Protein AF-A0A2V9WU37-F1 (afdb_monomer_lite)

Foldseek 3Di:
DLVVLVVLCVVPVPQEFEWEQDPVGIDTPGDHDPQKYWYSFDAPDAPTATKIKGLCVQVVVCVVVLPQHGPRPDKMKMFGRRQHWHQDQLENPDPHHPTHGDDRMDIDDLDDCVVVVAACDDDPDDDHDGHHSVRDRD

Structure (mmCIF, N/CA/C/O backbone):
data_AF-A0A2V9WU37-F1
#
_entry.id   AF-A0A2V9WU37-F1
#
loop_
_atom_site.group_PDB
_atom_site.id
_atom_site.type_symbol
_atom_site.label_atom_id
_atom_site.label_alt_id
_atom_site.label_comp_id
_atom_site.label_asym_id
_atom_site.label_entity_id
_atom_site.label_seq_id
_atom_site.pdbx_PDB_ins_code
_atom_site.Cartn_x
_atom_site.Cartn_y
_atom_site.Cartn_z
_atom_site.occupancy
_atom_site.B_iso_or_equiv
_atom_site.auth_seq_id
_atom_site.auth_comp_id
_atom_site.auth_asym_id
_atom_site.auth_atom_id
_atom_site.pdbx_PDB_model_num
ATOM 1 N N . MET A 1 1 ? 12.860 -7.307 -14.322 1.00 69.19 1 MET A N 1
ATOM 2 C CA . MET A 1 1 ? 12.337 -6.868 -13.008 1.00 69.19 1 MET A CA 1
ATOM 3 C C . MET A 1 1 ? 10.925 -7.401 -12.757 1.00 69.19 1 MET A C 1
ATOM 5 O O . MET A 1 1 ? 10.748 -8.103 -11.774 1.00 69.19 1 MET A O 1
ATOM 9 N N . ARG A 1 2 ? 9.961 -7.225 -13.674 1.00 77.00 2 ARG A N 1
ATOM 10 C CA . ARG A 1 2 ? 8.578 -7.731 -13.512 1.00 77.00 2 ARG A CA 1
ATOM 11 C C . ARG A 1 2 ? 8.435 -9.244 -13.305 1.00 77.00 2 ARG A C 1
ATOM 13 O O . ARG A 1 2 ? 7.750 -9.701 -12.400 1.00 77.00 2 ARG A O 1
ATOM 20 N N . GLN A 1 3 ? 9.127 -10.045 -14.121 1.00 78.81 3 GLN A N 1
ATOM 21 C CA . GLN A 1 3 ? 9.120 -11.510 -13.974 1.00 78.81 3 GLN A CA 1
ATOM 22 C C . GLN A 1 3 ? 9.649 -11.967 -12.607 1.00 78.81 3 GLN A C 1
ATOM 24 O O . GLN A 1 3 ? 9.182 -12.975 -12.086 1.00 78.81 3 GLN A O 1
ATOM 29 N N . ALA A 1 4 ? 10.581 -11.214 -12.013 1.00 78.88 4 ALA A N 1
ATOM 30 C CA . ALA A 1 4 ? 11.063 -11.493 -10.666 1.00 78.88 4 ALA A CA 1
ATOM 31 C C . ALA A 1 4 ? 9.975 -11.208 -9.618 1.00 78.88 4 ALA A C 1
ATOM 33 O O . ALA A 1 4 ? 9.787 -12.027 -8.727 1.00 78.88 4 ALA A O 1
ATOM 34 N N . GLY A 1 5 ? 9.196 -10.128 -9.772 1.00 80.81 5 GLY A N 1
ATOM 35 C CA . GLY A 1 5 ? 8.044 -9.831 -8.906 1.00 80.81 5 GLY A CA 1
ATOM 36 C C . GLY A 1 5 ? 6.979 -10.931 -8.943 1.00 80.81 5 GLY A C 1
ATOM 37 O O . GLY A 1 5 ? 6.536 -11.420 -7.906 1.00 80.81 5 GLY A O 1
ATOM 38 N N . LEU A 1 6 ? 6.666 -11.443 -10.137 1.00 84.12 6 LEU A N 1
ATOM 39 C CA . LEU A 1 6 ? 5.795 -12.618 -10.283 1.00 84.12 6 LEU A CA 1
ATOM 40 C C . LEU A 1 6 ? 6.365 -13.881 -9.620 1.00 84.12 6 LEU A C 1
ATOM 42 O O . LEU A 1 6 ? 5.595 -14.702 -9.124 1.00 84.12 6 LEU A O 1
ATOM 46 N N . GLY A 1 7 ? 7.689 -14.053 -9.625 1.00 85.94 7 GLY A N 1
ATOM 47 C CA . GLY A 1 7 ? 8.368 -15.136 -8.911 1.00 85.94 7 GLY A CA 1
ATOM 48 C C . GLY A 1 7 ? 8.170 -15.035 -7.398 1.00 85.94 7 GLY A C 1
ATOM 49 O O . GLY A 1 7 ? 7.711 -15.994 -6.785 1.00 85.94 7 GLY A O 1
ATOM 50 N N . VAL A 1 8 ? 8.407 -13.850 -6.831 1.00 85.75 8 VAL A N 1
ATOM 51 C CA . VAL A 1 8 ? 8.208 -13.543 -5.403 1.00 85.75 8 VAL A CA 1
ATOM 52 C C . VAL A 1 8 ? 6.767 -13.843 -4.967 1.00 85.75 8 VAL A C 1
ATOM 54 O O . VAL A 1 8 ? 6.537 -14.517 -3.964 1.00 85.75 8 VAL A O 1
ATOM 57 N N . LEU A 1 9 ? 5.769 -13.430 -5.757 1.00 88.56 9 LEU A N 1
ATOM 58 C CA . LEU A 1 9 ? 4.362 -13.705 -5.441 1.00 88.56 9 LEU A CA 1
ATOM 59 C C . LEU A 1 9 ? 3.998 -15.191 -5.464 1.00 88.56 9 LEU A C 1
ATOM 61 O O . LEU A 1 9 ? 3.124 -15.620 -4.711 1.00 88.56 9 LEU A O 1
ATOM 65 N N . ARG A 1 10 ? 4.631 -15.998 -6.321 1.00 86.88 10 ARG A N 1
ATOM 66 C CA . ARG A 1 10 ? 4.382 -17.449 -6.339 1.00 86.88 10 ARG A CA 1
ATOM 67 C C . ARG A 1 10 ? 4.840 -18.120 -5.048 1.00 86.88 10 ARG A C 1
ATOM 69 O O . ARG A 1 10 ? 4.216 -19.093 -4.641 1.00 86.88 10 ARG A O 1
ATOM 76 N N . GLU A 1 11 ? 5.888 -17.600 -4.420 1.00 85.88 11 GLU A N 1
ATOM 77 C CA . GLU A 1 11 ? 6.447 -18.151 -3.186 1.00 85.88 11 GLU A CA 1
ATOM 78 C C . GLU A 1 11 ? 5.701 -17.662 -1.935 1.00 85.88 11 GLU A C 1
ATOM 80 O O . GLU A 1 11 ? 5.489 -18.436 -1.002 1.00 85.88 11 GLU A O 1
ATOM 85 N N . HIS A 1 12 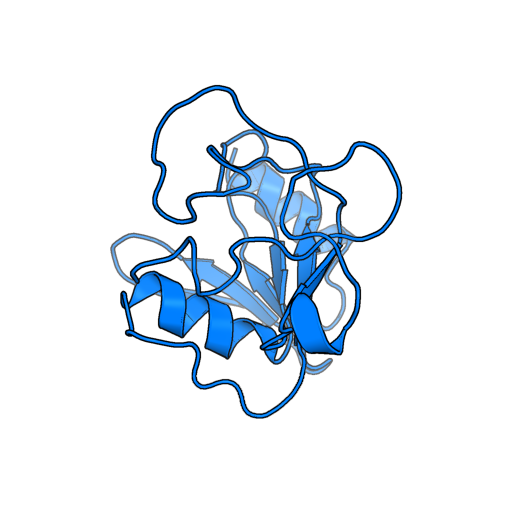? 5.252 -16.401 -1.925 1.00 86.00 12 HIS A N 1
ATOM 86 C CA . HIS A 1 12 ? 4.801 -15.741 -0.693 1.00 86.00 12 HIS A CA 1
ATOM 87 C C . HIS A 1 12 ? 3.317 -15.341 -0.651 1.00 86.00 12 HIS A C 1
ATOM 89 O O . HIS A 1 12 ? 2.834 -14.935 0.402 1.00 86.00 12 HIS A O 1
ATOM 95 N N . ALA A 1 13 ? 2.564 -15.471 -1.750 1.00 90.75 13 ALA A N 1
ATOM 96 C CA . ALA A 1 13 ? 1.164 -15.026 -1.835 1.00 90.75 13 ALA A CA 1
ATOM 97 C C . ALA A 1 13 ? 0.158 -16.186 -1.982 1.00 90.75 13 ALA A C 1
ATOM 99 O O . ALA A 1 13 ? -0.804 -16.101 -2.756 1.00 90.75 13 ALA A O 1
ATOM 100 N N . SER A 1 14 ? 0.380 -17.298 -1.276 1.00 93.62 14 SER A N 1
ATOM 101 C CA . SER A 1 14 ? -0.522 -18.459 -1.320 1.00 93.62 14 SER A CA 1
ATOM 102 C C . SER A 1 14 ? -1.956 -18.076 -0.925 1.00 93.62 14 SER A C 1
ATOM 104 O O . SER A 1 14 ? -2.168 -17.397 0.077 1.00 93.62 14 SER A O 1
ATOM 106 N N . GLY A 1 15 ? -2.941 -18.478 -1.736 1.00 95.06 15 GLY A N 1
ATOM 107 C CA . GLY A 1 15 ? -4.365 -18.168 -1.531 1.00 95.06 15 GLY A CA 1
ATOM 108 C C . GLY A 1 15 ? -4.790 -16.728 -1.854 1.00 95.06 15 GLY A C 1
ATOM 109 O O . GLY A 1 15 ? -5.985 -16.458 -1.922 1.00 95.06 15 GLY A O 1
ATOM 110 N N . ALA A 1 16 ? -3.854 -15.804 -2.098 1.00 96.94 16 ALA A N 1
ATOM 111 C CA . ALA A 1 16 ? -4.174 -14.415 -2.441 1.00 96.94 16 ALA A CA 1
ATOM 112 C C . ALA A 1 16 ? -4.514 -14.260 -3.922 1.00 96.94 16 ALA A C 1
ATOM 114 O O . ALA A 1 16 ? -3.944 -14.954 -4.767 1.00 96.94 16 ALA A O 1
ATOM 115 N N . LYS A 1 17 ? -5.398 -13.319 -4.260 1.00 97.38 17 LYS A N 1
ATOM 116 C CA . LYS A 1 17 ? -5.596 -12.899 -5.652 1.00 97.38 17 LYS A CA 1
ATOM 117 C C . LYS A 1 17 ? -4.324 -12.200 -6.126 1.00 97.38 17 LYS A C 1
ATOM 119 O O . LYS A 1 17 ? -3.763 -11.399 -5.391 1.00 97.38 17 LYS A O 1
ATOM 124 N N . VAL A 1 18 ? -3.870 -12.474 -7.345 1.00 95.69 18 VAL A N 1
ATOM 125 C CA . VAL A 1 18 ? -2.727 -11.780 -7.952 1.00 95.69 18 VAL A CA 1
ATOM 126 C C . VAL A 1 18 ? -3.190 -10.988 -9.154 1.00 95.69 18 VAL A C 1
ATOM 128 O O . VAL A 1 18 ? -3.838 -11.526 -10.056 1.00 95.69 18 VAL A O 1
ATOM 131 N N . VAL A 1 19 ? -2.808 -9.719 -9.173 1.00 94.06 19 VAL A N 1
ATOM 132 C CA . VAL A 1 19 ? -3.090 -8.780 -10.247 1.00 94.06 19 VAL A CA 1
ATOM 133 C C . VAL A 1 19 ? -1.805 -8.161 -10.780 1.00 94.06 19 VAL A C 1
ATOM 135 O O . VAL A 1 19 ? -0.767 -8.112 -10.118 1.00 94.06 19 VAL A O 1
ATOM 138 N N . ASP A 1 20 ? -1.902 -7.681 -12.003 1.00 90.12 20 ASP A N 1
ATOM 139 C CA . ASP A 1 20 ? -0.952 -6.777 -12.620 1.00 90.12 20 ASP A CA 1
ATOM 140 C C . ASP A 1 20 ? -1.621 -5.427 -12.821 1.00 90.12 20 ASP A C 1
ATOM 142 O O . ASP A 1 20 ? -2.800 -5.388 -13.174 1.00 90.12 20 ASP A O 1
ATOM 146 N N . MET A 1 21 ? -0.883 -4.344 -12.611 1.00 84.19 21 MET A N 1
ATOM 147 C CA . MET A 1 21 ? -1.347 -2.996 -12.913 1.00 84.19 21 MET A CA 1
ATOM 148 C C . MET A 1 21 ? -0.360 -2.342 -13.870 1.00 84.19 21 MET A C 1
ATOM 150 O O . MET A 1 21 ? 0.845 -2.366 -13.633 1.00 84.19 21 MET A O 1
ATOM 154 N N . ASP A 1 22 ? -0.887 -1.782 -14.952 1.00 80.00 22 ASP A N 1
ATOM 155 C CA . ASP A 1 22 ? -0.150 -0.970 -15.912 1.00 80.00 22 ASP A CA 1
ATOM 156 C C . ASP A 1 22 ? -1.004 0.233 -16.350 1.00 80.00 22 ASP A C 1
ATOM 158 O O . ASP A 1 22 ? -2.121 0.439 -15.863 1.00 80.00 22 ASP A O 1
ATOM 162 N N . ASP A 1 23 ? -0.500 1.020 -17.301 1.00 76.06 23 ASP A N 1
ATOM 163 C CA . ASP A 1 23 ? -1.197 2.193 -17.847 1.00 76.06 23 ASP A CA 1
ATOM 164 C C . ASP A 1 23 ? -2.562 1.865 -18.488 1.00 76.06 23 ASP A C 1
ATOM 166 O O . ASP A 1 23 ? -3.369 2.762 -18.740 1.00 76.06 23 ASP A O 1
ATOM 170 N N . LYS A 1 24 ? -2.837 0.590 -18.793 1.00 79.38 24 LYS A N 1
ATOM 171 C CA . LYS A 1 24 ? -4.099 0.116 -19.383 1.00 79.38 24 LYS A CA 1
ATOM 172 C C . LYS A 1 24 ? -5.086 -0.371 -18.323 1.00 79.38 24 LYS A C 1
ATOM 174 O O . LYS A 1 24 ? -6.239 -0.646 -18.661 1.00 79.38 24 LYS A O 1
ATOM 179 N N . GLY A 1 25 ? -4.662 -0.455 -17.065 1.00 82.38 25 GLY A N 1
ATOM 180 C CA . GLY A 1 25 ? -5.485 -0.817 -15.921 1.00 82.38 25 GLY A CA 1
ATOM 181 C C . GLY A 1 25 ? -5.045 -2.115 -15.249 1.00 82.38 25 GLY A C 1
ATOM 182 O O . GLY A 1 25 ? -3.897 -2.542 -15.328 1.00 82.38 25 GLY A O 1
ATOM 183 N N . MET A 1 26 ? -5.981 -2.735 -14.531 1.00 88.12 26 MET A N 1
ATOM 184 C CA . MET A 1 26 ? -5.715 -3.917 -13.714 1.00 88.12 26 MET A CA 1
ATOM 185 C C . MET A 1 26 ? -6.085 -5.206 -14.456 1.00 88.12 26 MET A C 1
ATOM 187 O O . MET A 1 26 ? -7.221 -5.370 -14.899 1.00 88.12 26 MET A O 1
ATOM 191 N N . THR A 1 27 ? -5.153 -6.157 -14.520 1.00 92.69 27 THR A N 1
ATOM 192 C CA . THR A 1 27 ? -5.368 -7.502 -15.074 1.00 92.69 27 THR A CA 1
ATOM 193 C C . THR A 1 27 ? -5.250 -8.552 -13.975 1.00 92.69 27 THR A C 1
ATOM 195 O O . THR A 1 27 ? -4.265 -8.581 -13.243 1.00 92.69 27 THR A O 1
ATOM 198 N N . VAL A 1 28 ? -6.224 -9.460 -13.866 1.00 94.81 28 VAL A N 1
ATOM 199 C CA . VAL A 1 28 ? -6.138 -10.601 -12.940 1.00 94.81 28 VAL A CA 1
ATOM 200 C C . VAL A 1 28 ? -5.236 -11.678 -13.544 1.00 94.81 28 VAL A C 1
ATOM 202 O O . VAL A 1 28 ? -5.499 -12.171 -14.637 1.00 94.81 28 VAL A O 1
ATOM 205 N N . LEU A 1 29 ? -4.179 -12.053 -12.823 1.00 94.12 29 LEU A N 1
ATOM 206 C CA . LEU A 1 29 ? -3.236 -13.103 -13.224 1.00 94.12 29 LEU A CA 1
ATOM 207 C C . LEU A 1 29 ? -3.525 -14.443 -12.544 1.00 94.12 29 LEU A C 1
ATOM 209 O O . LEU A 1 29 ? -3.217 -15.501 -13.091 1.00 94.12 29 LEU A O 1
ATOM 213 N N . ARG A 1 30 ? -4.069 -14.395 -11.325 1.00 94.81 30 ARG A N 1
ATOM 214 C CA . ARG A 1 30 ? -4.452 -15.568 -10.538 1.00 94.81 30 ARG A CA 1
ATOM 215 C C . ARG A 1 30 ? -5.570 -15.187 -9.578 1.00 94.81 30 ARG A C 1
ATOM 217 O O . ARG A 1 30 ? -5.474 -14.166 -8.902 1.00 94.81 30 ARG A O 1
ATOM 224 N N . ASP A 1 31 ? -6.599 -16.015 -9.483 1.00 96.38 31 ASP A N 1
ATOM 225 C CA . ASP A 1 31 ? -7.618 -15.849 -8.449 1.00 96.38 31 ASP A CA 1
ATOM 226 C C . ASP A 1 31 ? -7.127 -16.292 -7.065 1.00 96.38 31 ASP A C 1
ATOM 228 O O . ASP A 1 31 ? -6.118 -16.987 -6.916 1.00 96.38 31 ASP A O 1
ATOM 232 N N . GLY A 1 32 ? -7.849 -15.851 -6.043 1.00 96.06 32 GLY A N 1
ATOM 233 C CA . GLY A 1 32 ? -7.598 -16.184 -4.650 1.00 96.06 32 GLY A CA 1
ATOM 234 C C . GLY A 1 32 ? -8.815 -15.870 -3.791 1.00 96.06 32 GLY A C 1
ATOM 235 O O . GLY A 1 32 ? -9.735 -15.179 -4.236 1.00 96.06 32 GLY A O 1
ATOM 236 N N . ASP A 1 33 ? -8.813 -16.402 -2.578 1.00 97.00 33 ASP A N 1
ATOM 237 C CA . ASP A 1 33 ? -9.958 -16.460 -1.669 1.00 97.00 33 ASP A CA 1
ATOM 238 C C . ASP A 1 33 ? -9.604 -16.115 -0.213 1.00 97.00 33 ASP A C 1
ATOM 240 O O . ASP A 1 33 ? -10.491 -16.033 0.633 1.00 97.00 33 ASP A O 1
ATOM 244 N N . ASN A 1 34 ? -8.333 -15.835 0.089 1.00 95.81 34 ASN A N 1
ATOM 245 C CA . ASN A 1 34 ? -7.881 -15.539 1.452 1.00 95.81 34 ASN A CA 1
ATOM 246 C C . ASN A 1 34 ? -8.075 -14.069 1.887 1.00 95.81 34 ASN A C 1
ATOM 248 O O . ASN A 1 34 ? -7.625 -13.683 2.964 1.00 95.81 34 ASN A O 1
ATOM 252 N N . GLY A 1 35 ? -8.702 -13.241 1.044 1.00 94.81 35 GLY A N 1
ATOM 253 C CA . GLY A 1 35 ? -8.979 -11.828 1.321 1.00 94.81 35 GLY A CA 1
ATOM 254 C C . GLY A 1 35 ? -7.869 -10.839 0.944 1.00 94.81 35 GLY A C 1
ATOM 255 O O . GLY A 1 35 ? -8.113 -9.636 1.001 1.00 94.81 35 GLY A O 1
ATOM 256 N N . PHE A 1 36 ? -6.696 -11.304 0.502 1.00 96.19 36 PHE A N 1
ATOM 257 C CA . PHE A 1 36 ? -5.621 -10.440 0.006 1.00 96.19 36 PHE A CA 1
ATOM 258 C C . PHE A 1 36 ? -5.605 -10.355 -1.523 1.00 96.19 36 PHE A C 1
ATOM 260 O O . PHE A 1 36 ? -5.851 -11.333 -2.235 1.00 96.19 36 PHE A O 1
ATOM 267 N N . THR A 1 37 ? -5.254 -9.174 -2.025 1.00 95.88 37 THR A N 1
ATOM 268 C CA . THR A 1 37 ? -4.895 -8.909 -3.417 1.00 95.88 37 THR A CA 1
ATOM 269 C C . THR A 1 37 ? -3.442 -8.456 -3.477 1.00 95.88 37 THR A C 1
ATOM 271 O O . THR A 1 37 ? -3.059 -7.487 -2.829 1.00 95.88 37 THR A O 1
ATOM 274 N N . CYS A 1 38 ? -2.634 -9.154 -4.264 1.00 95.25 38 CYS A N 1
A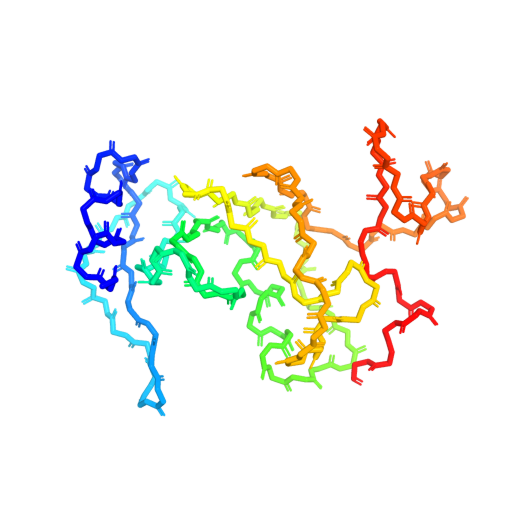TOM 275 C CA . CYS A 1 38 ? -1.224 -8.870 -4.454 1.00 95.25 38 CYS A CA 1
ATOM 276 C C . CYS A 1 38 ? -0.944 -8.359 -5.860 1.00 95.25 38 CYS A C 1
ATOM 278 O O . CYS A 1 38 ? -1.443 -8.907 -6.842 1.00 95.25 38 CYS A O 1
ATOM 280 N N . VAL A 1 39 ? -0.113 -7.332 -5.948 1.00 92.31 39 VAL A N 1
ATOM 281 C CA . VAL A 1 39 ? 0.305 -6.682 -7.185 1.00 92.31 39 VAL A CA 1
ATOM 282 C C . VAL A 1 39 ? 1.692 -7.192 -7.544 1.00 92.31 39 VAL A C 1
ATOM 284 O O . VAL A 1 39 ? 2.575 -7.233 -6.694 1.00 92.31 39 VAL A O 1
ATOM 287 N N . ALA A 1 40 ? 1.887 -7.613 -8.794 1.00 90.12 40 ALA A N 1
ATOM 288 C CA . ALA A 1 40 ? 3.151 -8.198 -9.243 1.00 90.12 40 ALA A CA 1
ATOM 289 C C . ALA A 1 40 ? 4.360 -7.264 -9.100 1.00 90.12 40 ALA A C 1
ATOM 291 O O . ALA A 1 40 ? 5.430 -7.733 -8.713 1.00 90.12 40 ALA A O 1
ATOM 292 N N . GLY A 1 41 ? 4.185 -5.982 -9.433 1.00 88.69 41 GLY A N 1
ATOM 293 C CA . GLY A 1 41 ? 5.228 -4.960 -9.384 1.00 88.69 41 GLY A CA 1
ATOM 294 C C . GLY A 1 41 ? 6.532 -5.336 -10.104 1.00 88.69 41 GLY A C 1
ATOM 295 O O . GLY A 1 41 ? 6.626 -6.282 -10.898 1.00 88.69 41 GLY A O 1
ATOM 296 N N . HIS A 1 42 ? 7.578 -4.583 -9.794 1.00 89.81 42 HIS A N 1
ATOM 297 C CA . HIS A 1 42 ? 8.915 -4.683 -10.356 1.00 89.81 42 HIS A CA 1
ATOM 298 C C . HIS A 1 42 ? 9.976 -4.648 -9.249 1.00 89.81 42 HIS A C 1
ATOM 300 O O . HIS A 1 42 ? 10.343 -3.608 -8.714 1.00 89.81 42 HIS A O 1
ATOM 306 N N . VAL A 1 43 ? 10.560 -5.812 -8.951 1.00 87.75 43 VAL A N 1
ATOM 307 C CA . VAL A 1 43 ? 11.640 -5.918 -7.954 1.00 87.75 43 VAL A CA 1
ATOM 308 C C . VAL A 1 43 ? 12.775 -4.938 -8.271 1.00 87.75 43 VAL A C 1
ATOM 310 O O . VAL A 1 43 ? 13.313 -4.952 -9.381 1.00 87.75 43 VAL A O 1
ATOM 313 N N . GLY A 1 44 ? 13.152 -4.134 -7.272 1.00 85.81 44 GLY A N 1
ATOM 314 C CA . GLY A 1 44 ? 14.228 -3.144 -7.358 1.00 85.81 44 GLY A CA 1
ATOM 315 C C . GLY A 1 44 ? 13.814 -1.783 -7.924 1.00 85.81 44 GLY A C 1
ATOM 316 O O . GLY A 1 44 ? 14.665 -0.898 -8.006 1.00 85.81 44 GLY A O 1
ATOM 317 N N . VAL A 1 45 ? 12.545 -1.598 -8.298 1.00 88.06 45 VAL A N 1
ATOM 318 C CA . VAL A 1 45 ? 12.001 -0.303 -8.724 1.00 88.06 45 VAL A CA 1
ATOM 319 C C . VAL A 1 45 ? 11.372 0.403 -7.521 1.00 88.06 45 VAL A C 1
ATOM 321 O O . VAL A 1 45 ? 10.626 -0.193 -6.748 1.00 88.06 45 VAL A O 1
ATOM 324 N N . VAL A 1 46 ? 11.716 1.679 -7.338 1.00 88.12 46 VAL A N 1
ATOM 325 C CA . VAL A 1 46 ? 11.183 2.522 -6.257 1.00 88.12 46 VAL A CA 1
ATOM 326 C C . VAL A 1 46 ? 9.692 2.773 -6.501 1.00 88.12 46 VAL A C 1
ATOM 328 O O . VAL A 1 46 ? 9.317 3.102 -7.623 1.00 88.12 46 VAL A O 1
ATOM 331 N N . ALA A 1 47 ? 8.872 2.636 -5.457 1.00 84.38 47 ALA A N 1
ATOM 332 C CA . ALA A 1 47 ? 7.415 2.789 -5.443 1.00 84.38 47 ALA A CA 1
ATOM 333 C C . ALA A 1 47 ? 6.636 1.821 -6.361 1.00 84.38 47 ALA A C 1
ATOM 335 O O . ALA A 1 47 ? 5.453 2.023 -6.618 1.00 84.38 47 ALA A O 1
ATOM 336 N N . ASP A 1 48 ? 7.279 0.758 -6.851 1.00 87.44 48 ASP A N 1
ATOM 337 C CA . ASP A 1 48 ? 6.678 -0.215 -7.773 1.00 87.44 48 ASP A CA 1
ATOM 338 C C . ASP A 1 48 ? 7.159 -1.632 -7.440 1.00 87.44 48 ASP A C 1
ATOM 340 O O . ASP A 1 48 ? 7.704 -2.355 -8.266 1.00 87.44 48 ASP A O 1
ATOM 344 N N . GLY A 1 49 ? 7.044 -2.018 -6.172 1.00 88.81 49 GLY A N 1
ATOM 345 C CA . GLY A 1 49 ? 7.431 -3.339 -5.689 1.00 88.81 49 GLY A CA 1
ATOM 346 C C . GLY A 1 49 ? 6.275 -4.351 -5.626 1.00 88.81 49 GLY A C 1
ATOM 347 O O . GLY A 1 49 ? 5.107 -3.964 -5.690 1.00 88.81 49 GLY A O 1
ATOM 348 N N . PRO A 1 50 ? 6.575 -5.662 -5.521 1.00 91.44 50 PRO A N 1
ATOM 349 C CA . PRO A 1 50 ? 5.567 -6.700 -5.303 1.00 91.44 50 PRO A CA 1
ATOM 350 C C . PRO A 1 50 ? 4.901 -6.600 -3.917 1.00 91.44 50 PRO A C 1
ATOM 352 O O . PRO A 1 50 ? 5.369 -7.178 -2.937 1.00 91.44 50 PRO A O 1
ATOM 355 N N . THR A 1 51 ? 3.743 -5.952 -3.847 1.00 92.12 51 THR A N 1
ATOM 356 C CA . THR A 1 51 ? 3.018 -5.710 -2.590 1.00 92.12 51 THR A CA 1
ATOM 357 C C . THR A 1 51 ? 1.730 -6.528 -2.483 1.00 92.12 51 THR A C 1
ATOM 359 O O . THR A 1 51 ? 1.133 -6.907 -3.491 1.00 92.12 51 THR A O 1
ATOM 362 N N . CYS A 1 52 ? 1.264 -6.783 -1.264 1.00 94.19 52 CYS A N 1
ATOM 363 C CA . CYS A 1 52 ? -0.023 -7.407 -0.974 1.00 94.19 52 CYS A CA 1
ATOM 364 C C . CYS A 1 52 ? -0.853 -6.541 -0.033 1.00 94.19 52 CYS A C 1
ATOM 366 O O . CYS A 1 52 ? -0.347 -5.978 0.936 1.00 94.19 52 CYS A O 1
ATOM 368 N N . MET A 1 53 ? -2.149 -6.470 -0.317 1.00 94.69 53 MET A N 1
ATOM 369 C CA . MET A 1 53 ? -3.092 -5.597 0.369 1.00 94.69 53 MET A CA 1
ATOM 370 C C . MET A 1 53 ? -4.416 -6.320 0.609 1.00 94.69 53 MET A C 1
ATOM 372 O O . MET A 1 53 ? -4.876 -7.079 -0.242 1.00 94.69 53 MET A O 1
ATOM 376 N N . ASP A 1 54 ? -5.049 -6.072 1.748 1.00 95.25 54 ASP A N 1
ATOM 377 C CA . ASP A 1 54 ? -6.406 -6.538 2.060 1.00 95.25 54 ASP A CA 1
ATOM 378 C C . ASP A 1 54 ? -7.437 -5.412 1.797 1.00 95.25 54 ASP A C 1
ATOM 380 O O . ASP A 1 54 ? -7.468 -4.815 0.719 1.00 95.25 54 ASP A O 1
ATOM 384 N N . ALA A 1 55 ? -8.246 -5.048 2.795 1.00 93.81 55 ALA A N 1
ATOM 385 C CA . ALA A 1 55 ? -9.035 -3.823 2.834 1.00 93.81 55 ALA A CA 1
ATOM 386 C C . ALA A 1 55 ? -8.237 -2.536 2.536 1.00 93.81 55 ALA A C 1
ATOM 388 O O . ALA A 1 55 ? -8.831 -1.546 2.094 1.00 93.81 55 ALA A O 1
ATOM 389 N N . ALA A 1 56 ? -6.908 -2.538 2.709 1.00 92.75 56 ALA A N 1
ATOM 390 C CA . ALA A 1 56 ? -6.048 -1.417 2.317 1.00 92.75 56 ALA A CA 1
ATOM 391 C C . ALA A 1 56 ? -6.095 -1.104 0.808 1.00 92.75 56 ALA A C 1
ATOM 393 O O . ALA A 1 56 ? -5.768 0.015 0.411 1.00 92.75 56 ALA A O 1
ATOM 394 N N . MET A 1 57 ? -6.578 -2.032 -0.029 1.00 90.06 57 MET A N 1
ATOM 395 C CA . MET A 1 57 ? -6.810 -1.792 -1.459 1.00 90.06 57 MET A CA 1
ATOM 396 C C . MET A 1 57 ? -7.659 -0.541 -1.725 1.00 90.06 57 MET A C 1
ATOM 398 O O . MET A 1 57 ? -7.387 0.188 -2.680 1.00 90.06 57 MET A O 1
ATOM 402 N N . GLN A 1 58 ? -8.660 -0.254 -0.880 1.00 90.19 58 GLN A N 1
ATOM 403 C CA . GLN A 1 58 ? -9.490 0.945 -1.040 1.00 90.19 58 GLN A CA 1
ATOM 404 C C . GLN A 1 58 ? -8.677 2.223 -0.817 1.00 90.19 58 GLN A C 1
ATOM 406 O O . GLN A 1 58 ? -8.789 3.169 -1.592 1.00 90.19 58 GLN A O 1
ATOM 411 N N . TRP A 1 59 ? -7.833 2.238 0.216 1.00 89.12 59 TRP A N 1
ATOM 412 C CA . TRP A 1 59 ? -6.961 3.372 0.504 1.00 89.12 59 TRP A CA 1
ATOM 413 C C . TRP A 1 59 ? -5.974 3.616 -0.645 1.00 89.12 59 TRP A C 1
ATOM 415 O O . TRP A 1 59 ? -5.839 4.751 -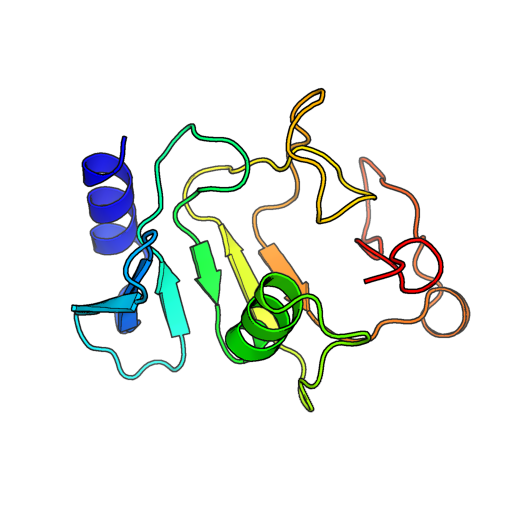1.096 1.00 89.12 59 TRP A O 1
ATOM 425 N N . ASN A 1 60 ? -5.368 2.550 -1.184 1.00 87.44 60 ASN A N 1
ATOM 426 C CA . ASN A 1 60 ? -4.451 2.655 -2.320 1.00 87.44 60 ASN A CA 1
ATOM 427 C C . ASN A 1 60 ? -5.162 3.194 -3.574 1.00 87.44 60 ASN A C 1
ATOM 429 O O . ASN A 1 60 ? -4.665 4.099 -4.239 1.00 87.44 60 ASN A O 1
ATOM 433 N N . SER A 1 61 ? -6.367 2.691 -3.870 1.00 86.44 61 SER A N 1
ATOM 434 C CA . SER A 1 61 ? -7.181 3.187 -4.987 1.00 86.44 61 SER A CA 1
ATOM 435 C C . SER A 1 61 ? -7.592 4.650 -4.824 1.00 86.44 61 SER A C 1
ATOM 437 O O . SER A 1 61 ? -7.665 5.367 -5.820 1.00 86.44 61 SER A O 1
ATOM 439 N N . ASP A 1 62 ? -7.896 5.094 -3.604 1.00 87.56 62 ASP A N 1
ATOM 440 C CA . ASP A 1 62 ? -8.253 6.488 -3.331 1.00 87.56 62 ASP A CA 1
ATOM 441 C C . ASP A 1 62 ? -7.055 7.419 -3.500 1.00 87.56 62 ASP A C 1
ATOM 443 O O . ASP A 1 62 ? -7.215 8.517 -4.036 1.00 87.56 62 ASP A O 1
ATOM 447 N N . GLY A 1 63 ? -5.870 6.950 -3.098 1.00 83.06 63 GLY A N 1
ATOM 448 C CA . GLY A 1 63 ? -4.601 7.595 -3.390 1.00 83.06 63 GLY A CA 1
ATOM 449 C C . GLY A 1 63 ? -4.398 7.754 -4.896 1.00 83.06 63 GLY A C 1
ATOM 450 O O . GLY A 1 63 ? -4.338 8.879 -5.375 1.00 83.06 63 GLY A O 1
ATOM 451 N N . MET A 1 64 ? -4.368 6.662 -5.664 1.00 82.12 64 MET A N 1
ATOM 452 C CA . MET A 1 64 ? -4.156 6.726 -7.122 1.00 82.12 64 MET A CA 1
ATOM 453 C C . MET A 1 64 ? -5.162 7.635 -7.853 1.00 82.12 64 MET A C 1
ATOM 455 O O . MET A 1 64 ? -4.858 8.179 -8.910 1.00 82.12 64 MET A O 1
ATOM 459 N N . ALA A 1 65 ? -6.364 7.806 -7.298 1.00 85.56 65 ALA A N 1
ATOM 460 C CA . ALA A 1 65 ? -7.396 8.696 -7.824 1.00 85.56 65 ALA A CA 1
ATOM 461 C C . ALA A 1 65 ? -7.304 10.150 -7.312 1.00 85.56 65 ALA A C 1
ATOM 463 O O . ALA A 1 65 ? -8.209 10.938 -7.591 1.00 85.56 65 ALA A O 1
ATOM 464 N N . HIS A 1 66 ? -6.270 10.497 -6.539 1.00 82.44 66 HIS A N 1
ATOM 465 C CA . HIS A 1 66 ? -6.080 11.788 -5.868 1.00 82.44 66 HIS A CA 1
ATOM 466 C C . HIS A 1 66 ? -7.342 12.275 -5.135 1.00 82.44 66 HIS A C 1
ATOM 468 O O . HIS A 1 66 ? -7.759 13.430 -5.244 1.00 82.44 66 HIS A O 1
ATOM 474 N N . LYS A 1 67 ? -8.015 11.382 -4.397 1.00 83.31 67 LYS A N 1
ATOM 475 C CA . LYS A 1 67 ? -9.194 11.776 -3.614 1.00 83.31 67 LYS A CA 1
ATOM 476 C C . LYS A 1 67 ? -8.783 12.592 -2.388 1.00 83.31 67 LYS A C 1
ATOM 478 O O . LYS A 1 67 ? -7.866 12.190 -1.689 1.00 83.31 67 LYS A O 1
ATOM 483 N N . PRO A 1 68 ? -9.559 13.613 -1.980 1.00 78.62 68 PRO A N 1
ATOM 484 C CA . PRO A 1 68 ? -9.189 14.508 -0.875 1.00 78.62 68 PRO A CA 1
ATOM 485 C C . PRO A 1 68 ? -9.014 13.813 0.487 1.00 78.62 68 PRO A C 1
ATOM 487 O O . PRO A 1 68 ? -8.440 14.390 1.407 1.00 78.62 68 PRO A O 1
ATOM 490 N N . LYS A 1 69 ? -9.553 12.598 0.652 1.00 78.31 69 LYS A N 1
ATOM 491 C CA . LYS A 1 69 ? -9.301 11.715 1.795 1.00 78.31 69 LYS A CA 1
ATOM 492 C C . LYS A 1 69 ? -9.563 10.252 1.418 1.00 78.31 69 LYS A C 1
ATOM 494 O O . LYS A 1 69 ? -10.434 10.008 0.575 1.00 78.31 69 LYS A O 1
ATOM 499 N N . PRO A 1 70 ? -8.910 9.290 2.090 1.00 84.94 70 PRO A N 1
ATOM 500 C CA . PRO A 1 70 ? -9.277 7.885 1.986 1.00 84.94 70 PRO A CA 1
ATOM 501 C C . PRO A 1 70 ? -10.724 7.638 2.426 1.00 84.94 70 PRO A C 1
ATOM 503 O O . PRO A 1 70 ? -11.242 8.288 3.339 1.00 84.94 70 PRO A O 1
ATOM 506 N N . THR A 1 71 ? -11.375 6.687 1.769 1.00 88.31 71 THR A N 1
ATOM 507 C CA . THR A 1 71 ? -12.778 6.306 1.975 1.00 88.31 71 THR A CA 1
ATOM 508 C C . THR A 1 71 ? -12.930 4.941 2.642 1.00 88.31 71 THR A C 1
ATOM 510 O O . THR A 1 71 ? -14.055 4.507 2.890 1.00 88.31 71 THR A O 1
ATOM 513 N N . ASN A 1 72 ? -11.821 4.271 2.975 1.00 86.69 72 ASN A N 1
ATOM 514 C CA . ASN A 1 72 ? -11.848 2.999 3.685 1.00 86.69 72 ASN A CA 1
ATOM 515 C C . ASN A 1 72 ? -12.534 3.147 5.056 1.00 86.69 72 ASN A C 1
ATOM 517 O O . ASN A 1 72 ? -12.222 4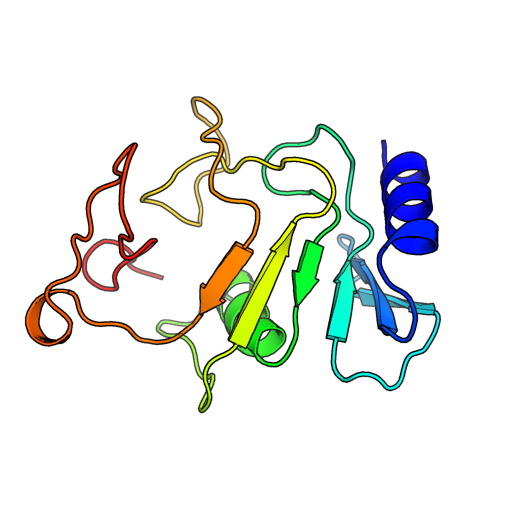.039 5.842 1.00 86.69 72 ASN A O 1
ATOM 521 N N . THR A 1 73 ? -13.481 2.253 5.340 1.00 88.50 73 THR A N 1
ATOM 522 C CA . THR A 1 73 ? -14.289 2.249 6.574 1.00 88.50 73 THR A CA 1
ATOM 523 C C . THR A 1 73 ? -13.785 1.264 7.625 1.00 88.50 73 THR A C 1
ATOM 525 O O . THR A 1 73 ? -14.293 1.252 8.743 1.00 88.50 73 THR A O 1
ATOM 528 N N . GLN A 1 74 ? -12.776 0.462 7.282 1.00 90.44 74 GLN A N 1
ATOM 529 C CA . GLN A 1 74 ? -12.084 -0.452 8.185 1.00 90.44 74 GLN A CA 1
ATOM 530 C C . GLN A 1 74 ? -10.557 -0.359 8.003 1.00 90.44 74 GLN A C 1
ATOM 532 O O . GLN A 1 74 ? -10.101 0.095 6.942 1.00 90.44 74 GLN A O 1
ATOM 537 N N . PRO A 1 75 ? -9.767 -0.741 9.025 1.00 91.12 75 PRO A N 1
ATOM 538 C CA . PRO A 1 75 ? -8.320 -0.831 8.898 1.00 91.12 75 PRO A CA 1
ATOM 539 C C . PRO A 1 75 ? -7.937 -1.841 7.822 1.00 91.12 75 PRO A C 1
ATOM 541 O O . PRO A 1 75 ? -8.631 -2.840 7.629 1.00 91.12 75 PRO A O 1
ATOM 544 N N . GLY A 1 76 ? -6.823 -1.579 7.152 1.00 94.25 76 GLY A N 1
ATOM 545 C CA . GLY A 1 76 ? -6.211 -2.515 6.221 1.00 94.25 76 GLY A CA 1
ATOM 546 C C . GLY A 1 76 ? -4.727 -2.703 6.494 1.00 94.25 76 GLY A C 1
ATOM 547 O O . GLY A 1 76 ? -4.109 -1.927 7.222 1.00 94.25 76 GLY A O 1
ATOM 548 N N . ILE A 1 77 ? -4.161 -3.731 5.890 1.00 93.94 77 ILE A N 1
ATOM 549 C CA . ILE A 1 77 ? -2.755 -4.090 5.912 1.00 93.94 77 ILE A CA 1
ATOM 550 C C . ILE A 1 77 ? -2.204 -3.964 4.494 1.00 93.94 77 ILE A C 1
ATOM 552 O O . ILE A 1 77 ? -2.806 -4.443 3.533 1.00 93.94 77 ILE A O 1
ATOM 556 N N . ILE A 1 78 ? -1.029 -3.349 4.387 1.00 91.00 78 ILE A N 1
ATOM 557 C CA . ILE A 1 78 ? -0.170 -3.422 3.202 1.00 91.00 78 ILE A CA 1
ATOM 558 C C . ILE A 1 78 ? 1.109 -4.111 3.642 1.00 91.00 78 ILE A C 1
ATOM 560 O O . ILE A 1 78 ? 1.675 -3.716 4.656 1.00 91.00 78 ILE A O 1
ATOM 564 N N . TYR A 1 79 ? 1.589 -5.108 2.912 1.00 89.81 79 TYR A N 1
ATOM 565 C CA . TYR A 1 79 ? 2.920 -5.651 3.150 1.00 89.81 79 TYR A CA 1
ATOM 566 C C . TYR A 1 79 ? 3.685 -5.850 1.851 1.00 89.81 79 TYR A C 1
ATOM 568 O O . TYR A 1 79 ? 3.141 -6.255 0.826 1.00 89.81 79 TYR A O 1
ATOM 576 N N . GLN A 1 80 ? 4.968 -5.542 1.928 1.00 87.75 80 GLN A N 1
ATOM 577 C CA . GLN A 1 80 ? 5.916 -5.610 0.833 1.00 87.75 80 GLN A CA 1
ATOM 578 C C . GLN A 1 80 ? 6.614 -6.961 0.831 1.00 87.75 80 GLN A C 1
ATOM 580 O O . GLN A 1 80 ? 6.904 -7.510 1.898 1.00 87.75 80 GLN A O 1
ATOM 585 N N . LEU A 1 81 ? 6.955 -7.477 -0.347 1.00 84.50 81 LEU A N 1
ATOM 586 C CA . LEU A 1 81 ? 7.570 -8.802 -0.450 1.00 84.50 81 LEU A CA 1
ATOM 587 C C . LEU A 1 81 ? 9.039 -8.781 -0.865 1.00 84.50 81 LEU A C 1
ATOM 589 O O . LEU A 1 81 ? 9.702 -9.812 -0.771 1.00 84.50 81 LEU A O 1
ATOM 593 N N . ALA A 1 82 ? 9.568 -7.634 -1.300 1.00 82.19 82 ALA A N 1
ATOM 594 C CA . ALA A 1 82 ? 10.939 -7.549 -1.812 1.00 82.19 82 ALA A CA 1
ATOM 595 C C . ALA A 1 82 ? 11.776 -6.378 -1.258 1.00 82.19 82 ALA A C 1
ATOM 597 O O . ALA A 1 82 ? 12.740 -5.966 -1.903 1.00 82.19 82 ALA A O 1
ATOM 598 N N . GLY A 1 83 ? 11.456 -5.867 -0.061 1.00 72.06 83 GLY A N 1
ATOM 599 C CA . GLY A 1 83 ? 12.238 -4.806 0.599 1.00 72.06 83 GLY A CA 1
ATOM 600 C C . GLY A 1 83 ? 12.200 -3.486 -0.171 1.00 72.06 83 GLY A C 1
ATOM 601 O O . GLY A 1 83 ? 13.239 -2.938 -0.546 1.00 72.06 83 GLY A O 1
ATOM 602 N N . GLU A 1 84 ? 10.986 -3.037 -0.451 1.00 73.06 84 GLU A N 1
ATOM 603 C CA . GLU A 1 84 ? 10.657 -1.954 -1.363 1.00 73.06 84 GLU A CA 1
ATOM 604 C C . GLU A 1 84 ? 10.898 -0.600 -0.686 1.00 73.06 84 GLU A C 1
ATOM 606 O O . GLU A 1 84 ? 11.183 -0.475 0.511 1.00 73.06 84 GLU A O 1
ATOM 611 N N . SER A 1 85 ? 10.878 0.441 -1.500 1.00 82.75 85 SER A N 1
ATOM 612 C CA . SER A 1 85 ? 11.229 1.795 -1.094 1.00 82.75 85 SER A CA 1
ATOM 613 C C . SER A 1 85 ? 10.325 2.772 -1.804 1.00 82.75 85 SER A C 1
ATOM 615 O O . SER A 1 85 ? 10.030 2.540 -2.971 1.00 82.75 85 SER A O 1
ATOM 617 N N . ASP A 1 86 ? 10.012 3.888 -1.161 1.00 83.38 86 ASP A N 1
ATOM 618 C CA . ASP A 1 86 ? 9.320 5.014 -1.786 1.00 83.38 86 ASP A CA 1
ATOM 619 C C . ASP A 1 86 ? 10.255 6.208 -1.941 1.00 83.38 86 ASP A C 1
ATOM 621 O O . ASP A 1 86 ? 11.320 6.278 -1.323 1.00 83.38 86 ASP A O 1
ATOM 625 N N . TRP A 1 87 ? 9.858 7.182 -2.755 1.00 86.44 87 TRP A N 1
ATOM 626 C CA . TRP A 1 87 ? 10.625 8.415 -2.922 1.00 86.44 87 TRP A CA 1
ATOM 627 C C . TRP A 1 87 ? 10.544 9.347 -1.712 1.00 86.44 87 TRP A C 1
ATOM 629 O O . TRP A 1 87 ? 11.440 10.170 -1.523 1.00 86.44 87 TRP A O 1
ATOM 639 N N . SER A 1 88 ? 9.496 9.233 -0.888 1.00 83.25 88 SER A N 1
ATOM 640 C CA . SER A 1 88 ? 9.322 10.077 0.291 1.00 83.25 88 SER A CA 1
ATOM 641 C C . SER A 1 88 ? 8.424 9.444 1.353 1.00 83.25 88 SER A C 1
ATOM 643 O O . SER A 1 88 ? 7.329 8.961 1.084 1.00 83.25 88 SER A O 1
ATOM 645 N N . ALA A 1 89 ? 8.873 9.537 2.602 1.00 79.00 89 ALA A N 1
ATOM 646 C CA . ALA A 1 89 ? 8.116 9.152 3.791 1.00 79.00 89 ALA A CA 1
ATOM 647 C C . ALA A 1 89 ? 7.007 10.162 4.160 1.00 79.00 89 ALA A C 1
ATOM 649 O O . ALA A 1 89 ? 6.147 9.882 4.996 1.00 79.00 89 ALA A O 1
ATOM 650 N N . THR A 1 90 ? 7.045 11.365 3.583 1.00 78.75 90 THR A N 1
ATOM 651 C CA . THR A 1 90 ? 6.150 12.476 3.946 1.00 78.75 90 THR A CA 1
ATOM 652 C C . THR A 1 90 ? 5.293 12.970 2.785 1.00 78.75 90 THR A C 1
ATOM 654 O O . THR A 1 90 ? 4.283 13.618 3.039 1.00 78.75 90 THR A O 1
ATOM 657 N N . ASP A 1 91 ? 5.662 12.649 1.544 1.00 81.38 91 ASP A N 1
ATOM 658 C CA . ASP A 1 91 ? 4.938 13.014 0.323 1.00 81.38 91 ASP A CA 1
ATOM 659 C C . ASP A 1 91 ? 4.610 11.750 -0.498 1.00 81.38 91 ASP A C 1
ATOM 661 O O . ASP A 1 91 ? 5.522 11.169 -1.089 1.00 81.38 91 ASP A O 1
ATOM 665 N N . PRO A 1 92 ? 3.342 11.303 -0.542 1.00 78.38 92 PRO A N 1
ATOM 666 C CA . PRO A 1 92 ? 2.953 10.105 -1.287 1.00 78.38 92 PRO A CA 1
ATOM 667 C C . PRO A 1 92 ? 3.037 10.274 -2.813 1.00 78.38 92 PRO A C 1
ATOM 669 O O . PRO A 1 92 ? 2.978 9.278 -3.527 1.00 78.38 92 PRO A O 1
ATOM 672 N N . TRP A 1 93 ? 3.181 11.505 -3.321 1.00 79.81 93 TRP A N 1
ATOM 673 C CA . TRP A 1 93 ? 3.222 11.809 -4.759 1.00 79.81 93 TRP A CA 1
ATOM 674 C C . TRP A 1 93 ? 4.632 12.056 -5.286 1.00 79.81 93 TRP A C 1
ATOM 676 O O . TRP A 1 93 ? 4.808 12.347 -6.471 1.00 79.81 93 TRP A O 1
ATOM 686 N N . ALA A 1 94 ? 5.646 11.963 -4.427 1.00 84.62 94 ALA A N 1
ATOM 687 C CA . ALA A 1 94 ? 7.021 12.159 -4.842 1.00 84.62 94 ALA A CA 1
ATOM 688 C C . ALA A 1 94 ? 7.400 11.119 -5.909 1.00 84.62 94 ALA A C 1
ATOM 690 O O . ALA A 1 94 ? 7.320 9.915 -5.685 1.00 84.62 94 ALA A O 1
ATOM 691 N N . THR A 1 95 ? 7.855 11.586 -7.070 1.00 86.25 95 THR A N 1
ATOM 692 C CA . THR A 1 95 ? 8.328 10.723 -8.170 1.00 86.25 95 THR A CA 1
ATOM 693 C C . THR A 1 95 ? 9.853 10.678 -8.273 1.00 86.25 95 THR A C 1
ATOM 695 O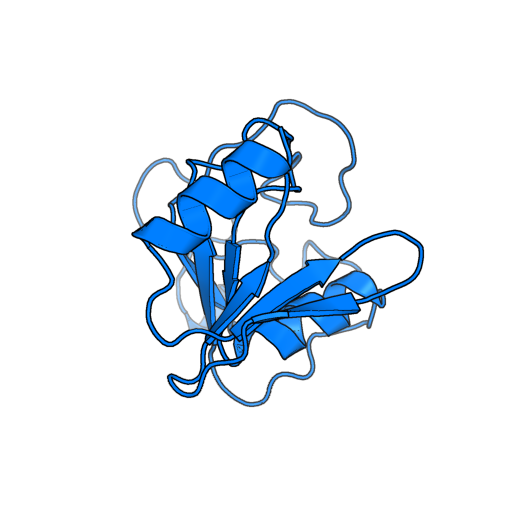 O . THR A 1 95 ? 10.403 10.052 -9.177 1.00 86.25 95 THR A O 1
ATOM 698 N N . SER A 1 96 ? 10.555 11.404 -7.400 1.00 86.31 96 SER A N 1
ATOM 699 C CA . SER A 1 96 ? 12.016 11.487 -7.364 1.00 86.31 96 SER A CA 1
ATOM 700 C C . SER A 1 96 ? 12.497 11.897 -5.973 1.00 86.31 96 SER A C 1
ATOM 702 O O . SER A 1 96 ? 11.744 12.498 -5.207 1.00 86.31 96 SER A O 1
ATOM 704 N N . GLY A 1 97 ? 13.752 11.589 -5.647 1.00 85.62 97 GLY A N 1
ATOM 705 C CA . GLY A 1 97 ? 14.353 11.898 -4.349 1.00 85.62 97 GLY A CA 1
ATOM 706 C C . GLY A 1 97 ? 15.417 10.877 -3.959 1.00 85.62 97 GLY A C 1
ATOM 707 O O . GLY A 1 97 ? 15.911 10.128 -4.800 1.00 85.62 97 GLY A O 1
ATOM 708 N N . THR A 1 98 ? 15.758 10.826 -2.673 1.00 85.38 98 THR A N 1
ATOM 709 C CA . THR A 1 98 ? 16.553 9.726 -2.113 1.00 85.38 98 THR A CA 1
ATOM 710 C C . THR A 1 98 ? 15.590 8.630 -1.661 1.00 85.38 98 THR A C 1
ATOM 712 O O . THR A 1 98 ? 14.779 8.912 -0.779 1.00 85.38 98 THR A O 1
ATOM 715 N N . PRO A 1 99 ? 15.662 7.402 -2.213 1.00 84.75 99 PRO A N 1
ATOM 716 C CA . PRO A 1 99 ? 14.749 6.331 -1.835 1.00 84.75 99 PRO A CA 1
ATOM 717 C C . PRO A 1 99 ? 14.765 6.076 -0.327 1.00 84.75 99 PRO A C 1
ATOM 719 O O . PRO A 1 99 ? 15.818 5.839 0.271 1.00 84.75 99 PRO A O 1
ATOM 722 N N . HIS A 1 100 ? 13.584 6.107 0.277 1.00 79.88 100 HIS A N 1
ATOM 723 C CA . HIS A 1 100 ? 13.364 5.783 1.672 1.00 79.88 100 HIS A CA 1
ATOM 724 C C . HIS A 1 100 ? 12.880 4.339 1.783 1.00 79.88 100 HIS A C 1
ATOM 726 O O . HIS A 1 100 ? 11.850 3.966 1.220 1.00 79.88 100 HIS A O 1
ATOM 732 N N . LYS A 1 101 ? 13.625 3.517 2.521 1.00 79.25 101 LYS A N 1
ATOM 733 C CA . LYS A 1 101 ? 13.195 2.164 2.878 1.00 79.25 101 LYS A CA 1
ATOM 734 C C . LYS A 1 101 ? 12.357 2.235 4.143 1.00 79.25 101 LYS A C 1
ATOM 736 O O . LYS A 1 101 ? 12.798 2.824 5.125 1.00 79.25 101 LYS A O 1
ATOM 741 N N . TRP A 1 102 ? 11.196 1.599 4.133 1.00 71.62 102 TRP A N 1
ATOM 742 C CA . TRP A 1 102 ? 10.328 1.505 5.300 1.00 71.62 102 TRP A CA 1
ATOM 743 C C . TRP A 1 102 ? 10.062 0.042 5.670 1.00 71.62 102 TRP A C 1
ATOM 745 O O . TRP A 1 102 ? 10.508 -0.882 4.989 1.00 71.62 102 TRP A O 1
ATOM 755 N N . ALA A 1 103 ? 9.437 -0.172 6.831 1.00 66.50 103 ALA A N 1
ATOM 756 C CA . ALA A 1 103 ? 9.165 -1.510 7.349 1.00 66.50 103 ALA A CA 1
ATOM 757 C C . ALA A 1 103 ? 8.316 -2.317 6.354 1.00 66.50 103 ALA A C 1
ATOM 759 O O . ALA A 1 103 ? 7.416 -1.771 5.734 1.00 66.50 103 ALA A O 1
ATOM 760 N N . GLY A 1 104 ? 8.530 -3.630 6.245 1.00 78.06 104 GLY A N 1
ATOM 761 C CA . GLY A 1 104 ? 7.841 -4.469 5.250 1.00 78.06 104 GLY A CA 1
ATOM 762 C C . GLY A 1 104 ? 6.314 -4.596 5.398 1.00 78.06 104 GLY A C 1
ATOM 763 O O . GLY A 1 104 ? 5.719 -5.397 4.693 1.00 78.06 104 GLY A O 1
ATOM 764 N N . TRP A 1 105 ? 5.677 -3.856 6.309 1.00 82.88 105 TRP A N 1
ATOM 765 C CA . TRP A 1 105 ? 4.254 -3.912 6.634 1.00 82.88 105 TRP A CA 1
ATOM 766 C C . TRP A 1 105 ? 3.747 -2.561 7.172 1.00 82.88 105 TRP A C 1
ATOM 768 O O . TRP A 1 105 ? 4.406 -1.930 8.000 1.00 82.88 105 TRP A O 1
ATOM 778 N N . LEU A 1 106 ? 2.564 -2.137 6.716 1.00 86.94 106 LEU A N 1
ATOM 779 C CA . LEU A 1 106 ? 1.797 -0.979 7.188 1.00 86.94 106 LEU A CA 1
ATOM 780 C C . LEU A 1 106 ? 0.441 -1.417 7.710 1.00 86.94 106 LEU A C 1
ATOM 782 O O . LEU A 1 106 ? -0.188 -2.324 7.166 1.00 86.94 106 LEU A O 1
ATOM 786 N N . ILE A 1 107 ? -0.053 -0.646 8.675 1.00 89.06 107 ILE A N 1
ATOM 787 C CA . ILE A 1 107 ? -1.473 -0.573 8.996 1.00 89.06 107 ILE A CA 1
ATOM 788 C C . ILE A 1 107 ? -2.009 0.722 8.398 1.00 89.06 107 ILE A C 1
ATOM 790 O O . ILE A 1 107 ? -1.504 1.810 8.673 1.00 89.06 107 ILE A O 1
ATOM 794 N N . VAL A 1 108 ? -3.057 0.595 7.600 1.00 89.25 108 VAL A N 1
ATOM 795 C CA . VAL A 1 108 ? -3.698 1.684 6.884 1.00 89.25 108 VAL A CA 1
ATOM 796 C C . VAL A 1 108 ? -5.034 1.993 7.537 1.00 89.25 108 VAL A C 1
ATOM 798 O O . VAL A 1 108 ? -6.005 1.242 7.441 1.00 89.25 108 VAL A O 1
ATOM 801 N N . TRP A 1 109 ? -5.069 3.121 8.234 1.00 86.94 109 TRP A N 1
ATOM 802 C CA . TRP A 1 109 ? -6.229 3.628 8.954 1.00 86.94 109 TRP A CA 1
ATOM 803 C C . TRP A 1 109 ? -6.074 5.147 9.107 1.00 86.94 109 TRP A C 1
ATOM 805 O O . TRP A 1 109 ? -4.933 5.612 9.161 1.00 86.94 109 TRP A O 1
ATOM 815 N N . PRO A 1 110 ? -7.156 5.947 9.175 1.00 80.88 110 PRO A N 1
ATOM 816 C CA . PRO A 1 110 ? -7.081 7.370 9.499 1.00 80.88 110 PRO A CA 1
ATOM 817 C C . PRO A 1 110 ? -6.626 7.581 10.952 1.00 80.88 110 PRO A C 1
ATOM 819 O O . PRO A 1 110 ? -7.405 7.939 11.834 1.00 80.88 110 PRO A O 1
ATOM 822 N N . LEU A 1 111 ? -5.342 7.337 11.204 1.00 83.69 111 LEU A N 1
ATOM 823 C CA . LEU A 1 111 ? -4.684 7.615 12.466 1.00 83.69 111 LEU A CA 1
ATOM 824 C C . LEU A 1 111 ? -4.386 9.110 12.545 1.00 83.69 111 LEU A C 1
ATOM 826 O O . LEU A 1 111 ? -3.730 9.684 11.677 1.00 83.69 111 LEU A O 1
ATOM 830 N N . ASP A 1 112 ? -4.855 9.735 13.619 1.00 82.25 112 ASP A N 1
ATOM 831 C CA . ASP A 1 112 ? -4.533 11.119 13.931 1.00 82.25 112 ASP A CA 1
ATOM 832 C C . ASP A 1 112 ? -3.402 11.157 14.982 1.00 82.25 112 ASP A C 1
ATOM 834 O O . ASP A 1 112 ? -3.527 10.533 16.042 1.00 82.25 112 ASP A O 1
ATOM 838 N N . PRO A 1 113 ? -2.288 11.873 14.731 1.00 87.25 113 PRO A N 1
ATOM 839 C CA . PRO A 1 113 ? -1.165 11.950 15.670 1.00 87.25 113 PRO A CA 1
ATOM 840 C C . PRO A 1 113 ? -1.543 12.485 17.056 1.00 87.25 113 PRO A C 1
ATOM 842 O O . PRO A 1 113 ? -0.981 12.057 18.060 1.00 87.25 113 PRO A O 1
ATOM 845 N N . LYS A 1 114 ? -2.514 13.406 17.136 1.00 87.88 114 LYS A N 1
ATOM 846 C CA . LYS A 1 114 ? -2.913 14.031 18.404 1.00 87.88 114 LYS A CA 1
ATOM 847 C C . LYS A 1 114 ? -3.662 13.051 19.307 1.00 87.88 114 LYS A C 1
ATOM 849 O O . LYS A 1 114 ? -3.428 13.038 20.510 1.00 87.88 114 LYS A O 1
ATOM 854 N N . THR A 1 115 ? -4.561 12.255 18.740 1.00 89.50 115 THR A N 1
ATOM 855 C CA . THR A 1 115 ? -5.369 11.278 19.485 1.00 89.50 115 THR A CA 1
ATOM 856 C C . THR A 1 115 ? -4.635 9.965 19.734 1.00 89.50 115 THR A C 1
ATOM 858 O O . THR A 1 115 ? -4.818 9.366 20.789 1.00 89.50 115 THR A O 1
ATOM 861 N N . SER A 1 116 ? -3.787 9.525 18.802 1.00 89.25 116 SER A N 1
ATOM 862 C CA . SER A 1 116 ? -3.020 8.279 18.940 1.00 89.25 116 SER A CA 1
ATOM 863 C C . SER A 1 116 ? -1.756 8.424 19.792 1.00 89.25 116 SER A C 1
ATOM 865 O O . SER A 1 116 ? -1.256 7.431 20.313 1.00 89.25 116 SER A O 1
ATOM 867 N N . GLY A 1 117 ? -1.203 9.638 19.903 1.00 90.19 117 GLY A N 1
ATOM 868 C CA . GLY A 1 117 ? 0.109 9.877 20.510 1.00 90.19 117 GLY A CA 1
ATOM 869 C C . GLY A 1 117 ? 1.290 9.412 19.646 1.00 90.19 117 GLY A C 1
ATOM 870 O O . GLY A 1 117 ? 2.439 9.516 20.079 1.00 90.19 117 GLY A O 1
ATOM 871 N N . LEU A 1 118 ? 1.036 8.913 18.431 1.00 90.19 118 LEU A N 1
ATOM 872 C CA . LEU A 1 118 ? 2.082 8.524 17.490 1.00 90.19 118 LEU A CA 1
ATOM 873 C C . LEU A 1 118 ? 2.704 9.759 16.830 1.00 90.19 118 LEU A C 1
ATOM 875 O O . LEU A 1 118 ? 2.032 10.747 16.537 1.00 90.19 118 LEU A O 1
ATOM 879 N N . SER A 1 119 ? 4.005 9.684 16.555 1.00 88.38 119 SER A N 1
ATOM 880 C CA . SER A 1 119 ? 4.707 10.725 15.798 1.00 88.38 119 SER A CA 1
ATOM 881 C C . SER A 1 119 ? 4.265 10.714 14.338 1.00 88.38 119 SER A C 1
ATOM 883 O O . SER A 1 119 ? 4.034 9.651 13.783 1.00 88.38 119 SER A O 1
ATOM 885 N N . ASP A 1 120 ? 4.240 11.868 13.685 1.00 86.88 120 ASP A N 1
ATOM 886 C CA . ASP A 1 120 ? 4.066 12.032 12.230 1.00 86.88 120 ASP A CA 1
ATOM 887 C C . ASP A 1 120 ? 5.391 12.293 11.496 1.00 86.88 120 ASP A C 1
ATOM 889 O O . ASP A 1 120 ? 5.403 12.777 10.369 1.00 86.88 120 ASP A O 1
ATOM 893 N N . GLN A 1 121 ? 6.505 12.079 12.189 1.00 86.31 121 GLN A N 1
ATOM 894 C CA . GLN A 1 121 ? 7.847 12.283 11.666 1.00 86.31 121 GLN A CA 1
ATOM 895 C C . GLN A 1 121 ? 8.467 10.906 11.456 1.00 86.31 121 GLN A C 1
ATOM 897 O O . GLN A 1 121 ? 8.307 10.066 12.352 1.00 86.31 121 GLN A O 1
ATOM 902 N N . PRO A 1 122 ? 9.173 10.673 10.336 1.00 82.94 122 PRO A N 1
ATOM 903 C CA . PRO A 1 122 ? 9.907 9.435 10.128 1.00 82.94 122 PRO A CA 1
ATOM 904 C C . PRO A 1 122 ? 10.885 9.192 11.278 1.00 82.94 122 PRO A C 1
ATOM 906 O O . PRO A 1 122 ? 11.580 10.109 11.723 1.00 82.94 122 PRO A O 1
ATOM 909 N N . LYS A 1 123 ? 10.917 7.958 11.783 1.00 79.62 123 LYS A N 1
ATOM 910 C CA . LYS A 1 123 ? 11.819 7.538 12.858 1.00 79.62 123 LYS A CA 1
ATOM 911 C C . LYS A 1 123 ? 12.436 6.190 12.526 1.00 79.62 123 LYS A C 1
ATOM 913 O O . LYS A 1 123 ? 11.740 5.296 12.056 1.00 79.62 123 LYS A O 1
ATOM 918 N N . ASP A 1 124 ? 13.702 6.028 12.895 1.00 78.56 124 ASP A N 1
ATOM 919 C CA . ASP A 1 124 ? 14.431 4.758 12.764 1.00 78.56 124 ASP A CA 1
ATOM 920 C C . ASP A 1 124 ? 13.973 3.700 13.786 1.00 78.56 124 ASP A C 1
ATOM 922 O O . ASP A 1 124 ? 14.360 2.536 13.712 1.00 78.56 124 ASP A O 1
ATOM 926 N N . SER A 1 125 ? 13.162 4.096 14.774 1.00 79.81 125 SER A N 1
ATOM 927 C CA . SER A 1 125 ? 12.624 3.205 15.800 1.00 79.81 125 SER A CA 1
ATOM 928 C C . SER A 1 125 ? 11.189 3.565 16.183 1.00 79.81 125 SER A C 1
ATOM 930 O O . SER A 1 125 ? 10.777 4.728 16.130 1.00 79.81 125 SER A O 1
ATOM 932 N N . GLY A 1 126 ? 10.441 2.548 16.618 1.00 81.94 126 GLY A N 1
ATOM 933 C CA . GLY A 1 126 ? 9.036 2.680 16.993 1.00 81.94 126 GLY A CA 1
ATOM 934 C C . GLY A 1 126 ? 8.100 2.859 15.795 1.00 81.94 126 GLY A C 1
ATOM 935 O O . GLY A 1 126 ? 8.498 2.754 14.637 1.00 81.94 126 GLY A O 1
ATOM 936 N N . THR A 1 127 ? 6.828 3.115 16.092 1.00 87.31 127 THR A N 1
ATOM 937 C CA . THR A 1 127 ? 5.781 3.336 15.087 1.00 87.31 127 THR A CA 1
ATOM 938 C C . THR A 1 127 ? 5.537 4.830 14.907 1.00 87.31 127 THR A C 1
ATOM 940 O O . THR A 1 127 ? 5.502 5.594 15.876 1.00 87.31 127 THR A O 1
ATOM 943 N N . TRP A 1 128 ? 5.338 5.246 13.664 1.00 88.00 128 TRP A N 1
ATOM 944 C CA . TRP A 1 128 ? 4.982 6.608 13.292 1.00 88.00 128 TRP A CA 1
ATOM 945 C C . TRP A 1 128 ? 3.901 6.575 12.204 1.00 88.00 128 TRP A C 1
ATOM 947 O O . TRP A 1 128 ? 3.699 5.559 11.541 1.00 88.00 128 TRP A O 1
ATOM 957 N N . ILE A 1 129 ? 3.156 7.668 12.076 1.00 87.62 129 ILE A N 1
ATOM 958 C CA . ILE A 1 129 ? 2.096 7.830 11.086 1.00 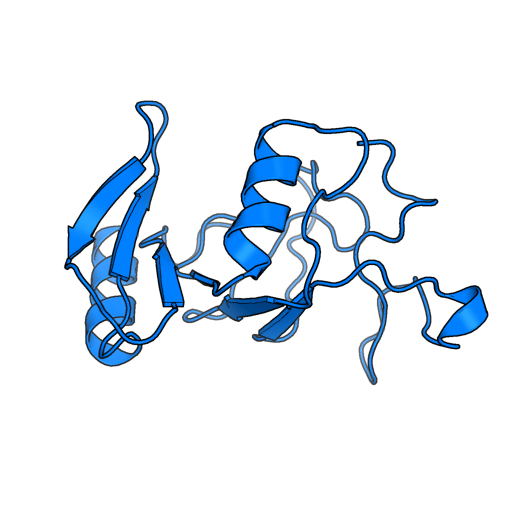87.62 129 ILE A CA 1
ATOM 959 C C . ILE A 1 129 ? 2.723 8.387 9.818 1.00 87.62 129 ILE A C 1
ATOM 961 O O . ILE A 1 129 ? 3.120 9.554 9.768 1.00 87.62 129 ILE A O 1
ATOM 965 N N . MET A 1 130 ? 2.772 7.540 8.797 1.00 82.81 130 MET A N 1
ATOM 966 C CA . MET A 1 130 ? 3.133 7.938 7.447 1.00 82.81 130 MET A CA 1
ATOM 967 C C . MET A 1 130 ? 2.012 8.764 6.826 1.00 82.81 130 MET A C 1
ATOM 969 O O . MET A 1 130 ? 0.836 8.468 7.038 1.00 82.81 130 MET A O 1
ATOM 973 N N . TRP A 1 131 ? 2.377 9.818 6.088 1.00 78.94 131 TRP A N 1
ATOM 974 C CA . TRP A 1 131 ? 1.422 10.600 5.292 1.00 78.94 131 TRP A CA 1
ATOM 975 C C . TRP A 1 131 ? 0.232 11.156 6.097 1.00 78.94 131 TRP A C 1
ATOM 977 O O . TRP A 1 131 ? -0.917 11.137 5.654 1.00 78.94 131 TRP A O 1
ATOM 987 N N . ALA A 1 132 ? 0.497 11.674 7.301 1.00 73.81 132 ALA A N 1
ATOM 988 C CA . ALA A 1 132 ? -0.537 12.293 8.128 1.00 73.81 132 ALA A CA 1
ATOM 989 C C . ALA A 1 132 ? -1.258 13.424 7.365 1.00 73.81 132 ALA A C 1
ATOM 991 O O . ALA A 1 132 ? -0.617 14.256 6.725 1.00 73.81 132 ALA A O 1
ATOM 992 N N . ALA A 1 133 ? -2.585 13.512 7.504 1.00 63.09 133 ALA A N 1
ATOM 993 C CA . ALA A 1 133 ? -3.456 14.400 6.716 1.00 63.09 133 ALA A CA 1
ATOM 994 C C . ALA A 1 133 ? -3.087 15.902 6.729 1.00 63.09 133 ALA A C 1
ATOM 996 O O . ALA A 1 133 ? -3.522 16.652 5.864 1.00 63.09 133 ALA A O 1
ATOM 997 N N . ARG A 1 134 ? -2.284 16.372 7.693 1.00 54.56 134 ARG A N 1
ATOM 998 C CA . ARG A 1 134 ? -1.772 17.758 7.705 1.00 54.56 134 ARG A CA 1
ATOM 999 C C . ARG A 1 134 ? -0.653 18.017 6.688 1.00 54.56 134 ARG A C 1
ATOM 1001 O O . ARG A 1 134 ? -0.422 19.170 6.338 1.00 54.56 134 ARG A O 1
ATOM 1008 N N . HIS A 1 135 ? 0.034 16.964 6.254 1.00 49.34 135 HIS A N 1
ATOM 1009 C CA . HIS A 1 135 ? 1.168 17.009 5.325 1.00 49.34 135 HIS A CA 1
ATOM 1010 C C . HIS A 1 135 ? 0.772 16.598 3.917 1.00 49.34 135 HIS A C 1
ATOM 1012 O O . HIS A 1 135 ? 1.410 17.010 2.956 1.00 49.34 135 HIS A O 1
ATOM 1018 N N . VAL A 1 136 ? -0.315 15.838 3.796 1.00 49.91 136 VAL A N 1
ATOM 1019 C CA . VAL A 1 136 ? -0.852 15.406 2.514 1.00 49.91 136 VAL A CA 1
ATOM 1020 C C . VAL A 1 136 ? -2.059 16.264 2.179 1.00 49.91 136 VAL A C 1
ATOM 1022 O O . VAL A 1 136 ? -3.176 16.008 2.623 1.00 49.91 136 VAL A O 1
ATOM 1025 N N . ARG A 1 137 ? -1.829 17.307 1.380 1.00 39.38 137 ARG A N 1
ATOM 1026 C CA . ARG A 1 137 ? -2.895 17.792 0.504 1.00 39.38 137 ARG A CA 1
ATOM 1027 C C . ARG A 1 137 ? -2.973 16.770 -0.622 1.00 39.38 137 ARG A C 1
ATOM 1029 O O . ARG A 1 137 ? -2.074 16.745 -1.455 1.00 39.38 137 ARG A O 1
ATOM 1036 N N . ILE A 1 138 ? -3.950 15.870 -0.546 1.00 44.34 138 ILE A N 1
ATOM 1037 C CA . ILE A 1 138 ? -4.245 14.959 -1.654 1.00 44.34 138 ILE A CA 1
ATOM 1038 C C . ILE A 1 138 ? -4.867 15.769 -2.790 1.00 44.34 138 ILE A C 1
ATOM 1040 O O . ILE A 1 138 ? -5.731 16.624 -2.473 1.00 44.34 138 ILE A O 1
#

Sequence (138 aa):
MRQAGLGVLREHASGAKVVDMDDKGMTVLRDGDNGFTCVAGHVGVVADGPTCMDAAMQWNSDGMAHKPKPTNTQPGIIYQLAGESDWSATDPWATSGTPHKWAGWLIVWPLDPKTSGLSDQPKDSGTWIMWAARHVRI

Secondary structure (DSSP, 8-state):
-HHHHHHHHHHH-TTSEEEEEETTEEEEEE---SS-EEE---TT-TT---EEESTHHHHHHHHHTT-SS---SS-EEEEESS--EES-SS-TT--SSSPEE--SEEEES---HHHH--BSS--SSS-B-TT-TTT---

pLDDT: mean 84.82, std 9.72, range [39.38, 97.38]

Radius of gyration: 14.92 Å; chains: 1; bounding box: 31×36×40 Å